Protein AF-A0A956VV60-F1 (afdb_monomer)

Mean predicted aligned error: 3.11 Å

pLDD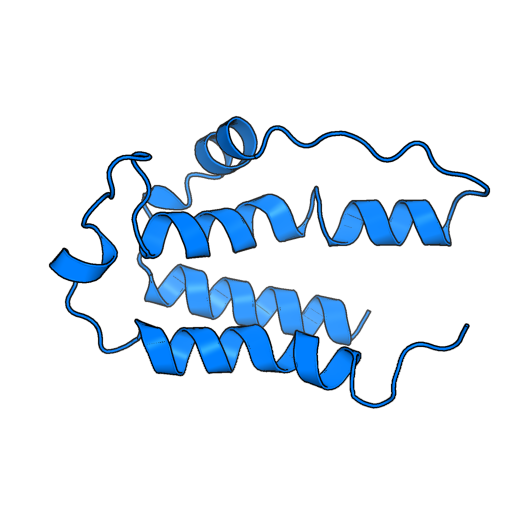T: mean 95.3, std 4.38, range [67.0, 98.56]

Solvent-accessible surface area (backbone atoms only — not comparable to full-atom values): 6312 Å² total; per-residue (Å²): 131,83,78,63,89,61,56,66,60,53,63,64,43,47,44,62,51,50,45,71,72,51,69,83,57,55,72,66,68,38,61,46,56,51,98,88,67,50,18,61,42,44,53,53,26,36,57,55,45,38,39,54,78,59,50,49,50,46,52,50,41,59,73,75,37,89,86,58,85,77,80,86,73,62,62,66,62,42,28,62,73,60,52,43,75,78,53,57,61,67,58,47,46,53,52,41,37,55,50,45,55,51,64,76,72,106

Sequence (106 aa):
MPLPAGTLELIAATPATLRALLGALPDEAIKQRDAGGWSVRDVVAHMLAVEEPAFRDRITLILEQPDPTIPVVDEDATLEASGYRMLPLSWLLDEFERRRAGDIAW

Structure (mmCIF, N/CA/C/O backbone):
data_AF-A0A956VV60-F1
#
_entry.id   AF-A0A956VV60-F1
#
loop_
_atom_site.group_PDB
_atom_site.id
_atom_site.type_symbol
_atom_site.label_atom_id
_atom_site.label_alt_id
_atom_site.label_comp_id
_atom_site.label_asym_id
_atom_site.label_entity_id
_atom_site.label_seq_id
_atom_site.pdbx_PDB_ins_code
_atom_site.Cartn_x
_atom_site.Cartn_y
_atom_site.Cartn_z
_atom_site.occupancy
_atom_site.B_iso_or_equiv
_atom_site.auth_seq_id
_atom_site.auth_comp_id
_atom_site.auth_asym_id
_atom_site.auth_atom_id
_atom_site.pdbx_PDB_model_num
ATOM 1 N N . MET A 1 1 ? -23.186 3.203 12.496 1.00 67.00 1 MET A N 1
ATOM 2 C CA . MET A 1 1 ? -23.604 2.624 11.202 1.00 67.00 1 MET A CA 1
ATOM 3 C C . MET A 1 1 ? -22.746 1.390 10.977 1.00 67.00 1 MET A C 1
ATOM 5 O O . MET A 1 1 ? -21.534 1.544 11.066 1.00 67.00 1 MET A O 1
ATOM 9 N N . PRO A 1 2 ? -23.317 0.187 10.809 1.00 79.81 2 PRO A N 1
ATOM 10 C CA . PRO A 1 2 ? -22.511 -0.996 10.517 1.00 79.81 2 PRO A CA 1
ATOM 11 C C . PRO A 1 2 ? -21.826 -0.840 9.153 1.00 79.81 2 PRO A C 1
ATOM 13 O O . PRO A 1 2 ? -22.374 -0.185 8.263 1.00 79.81 2 PRO A O 1
ATOM 16 N N . LEU A 1 3 ? -20.635 -1.424 9.001 1.00 81.88 3 LEU A N 1
ATOM 17 C CA . LEU A 1 3 ? -19.972 -1.505 7.699 1.00 81.88 3 LEU A CA 1
ATOM 18 C C . LEU A 1 3 ? -20.869 -2.287 6.722 1.00 81.88 3 LEU A C 1
ATOM 20 O O . LEU A 1 3 ? -21.520 -3.249 7.143 1.00 81.88 3 LEU A O 1
ATOM 24 N N . PRO A 1 4 ? -20.921 -1.909 5.432 1.00 92.56 4 PRO A N 1
ATOM 25 C CA . PRO A 1 4 ? -21.593 -2.715 4.422 1.00 92.56 4 PRO A CA 1
ATOM 26 C C . PRO A 1 4 ? -21.060 -4.155 4.421 1.00 92.56 4 PRO A C 1
ATOM 28 O O . PRO A 1 4 ? -19.856 -4.382 4.584 1.00 92.56 4 PRO A O 1
ATOM 31 N N . ALA A 1 5 ? -21.943 -5.133 4.215 1.00 91.19 5 ALA A N 1
ATOM 32 C CA . ALA A 1 5 ? -21.522 -6.513 3.980 1.00 91.19 5 ALA A CA 1
ATOM 33 C C . ALA A 1 5 ? -20.537 -6.566 2.797 1.00 91.19 5 ALA A C 1
ATOM 35 O O . ALA A 1 5 ? -20.754 -5.884 1.794 1.00 91.19 5 ALA A O 1
ATOM 36 N N . GLY A 1 6 ? -19.462 -7.349 2.912 1.00 92.25 6 GLY A N 1
ATOM 37 C CA . GLY A 1 6 ? -18.419 -7.418 1.882 1.00 92.25 6 GLY A CA 1
ATOM 38 C C . GLY A 1 6 ? -17.234 -6.464 2.086 1.00 92.25 6 GLY A C 1
ATOM 39 O O . GLY A 1 6 ? -16.324 -6.457 1.260 1.00 92.25 6 GLY A O 1
ATOM 40 N N . THR A 1 7 ? -17.231 -5.619 3.128 1.00 93.00 7 THR A N 1
ATOM 41 C CA . THR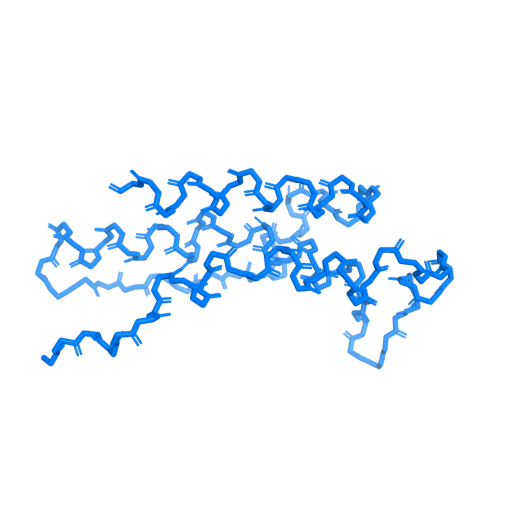 A 1 7 ? -16.172 -4.603 3.304 1.00 93.00 7 THR A CA 1
ATOM 42 C C . THR A 1 7 ? -14.796 -5.238 3.521 1.00 93.00 7 THR A C 1
ATOM 44 O O . THR A 1 7 ? -13.822 -4.813 2.901 1.00 93.00 7 THR A O 1
ATOM 47 N N . LEU A 1 8 ? -14.706 -6.271 4.365 1.00 93.19 8 LEU A N 1
ATOM 48 C CA . LEU A 1 8 ? -13.439 -6.964 4.624 1.00 93.19 8 LEU A CA 1
ATOM 49 C C . LEU A 1 8 ? -13.004 -7.797 3.419 1.00 93.19 8 LEU A C 1
ATOM 51 O O . LEU A 1 8 ? -11.825 -7.814 3.081 1.00 93.19 8 LEU A O 1
ATOM 55 N N . GLU A 1 9 ? -13.951 -8.425 2.726 1.00 95.44 9 GLU A N 1
ATOM 56 C CA . GLU A 1 9 ? -13.711 -9.191 1.505 1.00 95.44 9 GLU A CA 1
ATOM 57 C C . GLU A 1 9 ? -13.143 -8.306 0.391 1.00 95.44 9 GLU A C 1
ATOM 59 O O . GLU A 1 9 ? -12.222 -8.715 -0.317 1.00 95.44 9 GLU A O 1
ATOM 64 N N . LEU A 1 10 ? -13.642 -7.073 0.264 1.00 95.44 10 LEU A N 1
ATOM 65 C CA . LEU A 1 10 ? -13.117 -6.099 -0.688 1.00 95.44 10 LEU A CA 1
ATOM 66 C C . LEU A 1 10 ? -11.673 -5.709 -0.352 1.00 95.44 10 LEU A C 1
ATOM 68 O O . LEU A 1 10 ? -10.817 -5.719 -1.236 1.00 95.44 10 LEU A O 1
ATOM 72 N N . ILE A 1 11 ? -11.388 -5.409 0.919 1.00 95.12 11 ILE A N 1
ATOM 73 C CA . ILE A 1 11 ? -10.030 -5.063 1.363 1.00 95.12 11 ILE A CA 1
ATOM 74 C C . ILE A 1 11 ? -9.082 -6.253 1.130 1.00 95.12 11 ILE A C 1
ATOM 76 O O . ILE A 1 11 ? -7.999 -6.074 0.564 1.00 95.12 11 ILE A O 1
ATOM 80 N N . ALA A 1 12 ? -9.523 -7.472 1.455 1.00 96.25 12 ALA A N 1
ATOM 81 C CA . ALA A 1 12 ? -8.780 -8.713 1.246 1.00 96.25 12 ALA A CA 1
ATOM 82 C C . ALA A 1 12 ? -8.481 -9.007 -0.237 1.00 96.25 12 ALA A C 1
ATOM 84 O O . ALA A 1 12 ? -7.441 -9.582 -0.547 1.00 96.25 12 ALA A O 1
ATOM 85 N N . ALA A 1 13 ? -9.351 -8.597 -1.166 1.00 97.69 13 ALA A N 1
ATOM 86 C CA . ALA A 1 13 ? -9.171 -8.829 -2.601 1.00 97.69 13 ALA A CA 1
ATOM 87 C C . ALA A 1 13 ? -8.138 -7.897 -3.269 1.00 97.69 13 ALA A C 1
ATOM 89 O O . ALA A 1 13 ? -7.725 -8.151 -4.409 1.00 97.69 13 ALA A O 1
ATOM 90 N N . THR A 1 14 ? -7.707 -6.827 -2.591 1.00 96.94 14 THR A N 1
ATOM 91 C CA . THR A 1 14 ? -6.806 -5.807 -3.160 1.00 96.94 14 THR A CA 1
ATOM 92 C C . THR A 1 14 ? -5.496 -6.395 -3.708 1.00 96.94 14 THR A C 1
ATOM 94 O O . THR A 1 14 ? -5.184 -6.129 -4.872 1.00 96.94 14 THR A O 1
ATOM 97 N N . PRO A 1 15 ? -4.740 -7.236 -2.970 1.00 97.50 15 PRO A N 1
ATOM 98 C CA . PRO A 1 15 ? -3.460 -7.752 -3.457 1.00 97.50 15 PRO A CA 1
ATOM 99 C C . PRO A 1 15 ? -3.611 -8.640 -4.700 1.00 97.50 15 PRO A C 1
ATOM 101 O O . PRO A 1 15 ? -2.865 -8.493 -5.669 1.00 97.50 15 PRO A O 1
ATOM 104 N N . ALA A 1 16 ? -4.625 -9.513 -4.719 1.00 97.69 16 ALA A N 1
ATOM 105 C CA . ALA A 1 16 ? -4.913 -10.371 -5.868 1.00 97.69 16 ALA A CA 1
ATOM 106 C C . ALA A 1 16 ? -5.297 -9.550 -7.111 1.00 97.69 16 ALA A C 1
ATOM 108 O O 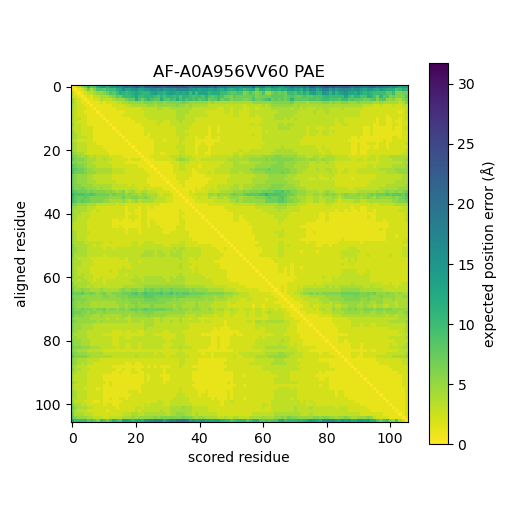. ALA A 1 16 ? -4.832 -9.838 -8.216 1.00 97.69 16 ALA A O 1
ATOM 109 N N . THR A 1 17 ? -6.087 -8.490 -6.921 1.00 98.38 17 THR A N 1
ATOM 110 C CA . THR A 1 17 ? -6.476 -7.562 -7.993 1.00 98.38 17 THR A CA 1
ATOM 111 C C . THR A 1 17 ? -5.260 -6.837 -8.571 1.00 98.38 17 THR A C 1
ATOM 113 O O . THR A 1 17 ? -5.085 -6.809 -9.789 1.00 98.38 17 THR A O 1
ATOM 116 N N . LEU A 1 18 ? -4.371 -6.311 -7.720 1.00 98.12 18 LEU A N 1
ATOM 117 C CA . LEU A 1 18 ? -3.136 -5.665 -8.172 1.00 98.12 18 LEU A CA 1
ATOM 118 C C . LEU A 1 18 ? -2.232 -6.640 -8.930 1.00 98.12 18 LEU A C 1
ATOM 120 O O . LEU A 1 18 ? -1.717 -6.298 -9.993 1.00 98.12 18 LEU A O 1
ATOM 124 N N . ARG A 1 19 ? -2.076 -7.876 -8.445 1.00 98.06 19 ARG A N 1
ATOM 125 C CA . ARG A 1 19 ? -1.271 -8.888 -9.140 1.00 98.06 19 ARG A CA 1
ATOM 126 C C . ARG A 1 19 ? -1.832 -9.222 -10.521 1.00 98.06 19 ARG A C 1
ATOM 128 O O . ARG A 1 19 ? -1.058 -9.322 -11.469 1.00 98.06 19 ARG A O 1
ATOM 135 N N . ALA A 1 20 ? -3.152 -9.349 -10.650 1.00 98.19 20 ALA A N 1
ATOM 136 C CA . ALA A 1 20 ? -3.798 -9.620 -11.933 1.00 98.19 20 ALA A CA 1
ATOM 137 C C . ALA A 1 20 ? -3.605 -8.478 -12.945 1.00 98.19 20 ALA A C 1
ATOM 139 O O . ALA A 1 20 ? -3.395 -8.737 -14.128 1.00 98.19 20 ALA A O 1
ATOM 140 N N . LEU A 1 21 ? -3.649 -7.224 -12.485 1.00 97.94 21 LEU A N 1
ATOM 141 C CA . LEU A 1 21 ? -3.484 -6.049 -13.344 1.00 97.94 21 LEU A CA 1
ATOM 142 C C . LEU A 1 21 ? -2.022 -5.784 -13.722 1.00 97.94 21 LEU A C 1
ATOM 144 O O . LEU A 1 21 ? -1.745 -5.360 -14.841 1.00 97.94 21 LEU A O 1
ATOM 148 N N . LEU A 1 22 ? -1.094 -5.995 -12.786 1.00 97.75 22 LEU A N 1
ATOM 149 C CA . LEU A 1 22 ? 0.272 -5.477 -12.894 1.00 97.75 22 LEU A CA 1
ATOM 150 C C . LEU A 1 22 ? 1.327 -6.562 -13.139 1.00 97.75 22 LEU A C 1
ATOM 152 O O . LEU A 1 22 ? 2.384 -6.268 -13.689 1.00 97.75 22 LEU A O 1
ATOM 156 N N . GLY A 1 23 ? 1.060 -7.813 -12.753 1.00 94.25 23 GLY A N 1
ATOM 157 C CA . GLY A 1 23 ? 2.070 -8.877 -12.703 1.00 94.25 23 GLY A CA 1
ATOM 158 C C . GLY A 1 23 ? 2.615 -9.333 -14.060 1.00 94.25 23 GLY A C 1
ATOM 159 O O . GLY A 1 23 ? 3.684 -9.933 -14.109 1.00 94.25 23 GLY A O 1
ATOM 160 N N . ALA A 1 24 ? 1.905 -9.047 -15.154 1.00 95.69 24 ALA A N 1
ATOM 161 C CA . ALA A 1 24 ? 2.320 -9.387 -16.518 1.00 95.69 24 ALA A CA 1
ATOM 162 C C . ALA A 1 24 ? 2.815 -8.175 -17.328 1.00 95.69 24 ALA A C 1
ATOM 164 O O . ALA A 1 24 ? 3.121 -8.312 -18.514 1.00 95.69 24 ALA A O 1
ATOM 165 N N . LEU A 1 25 ? 2.862 -6.983 -16.722 1.00 96.81 25 LEU A N 1
ATOM 166 C CA . LEU A 1 25 ? 3.332 -5.785 -17.408 1.00 96.81 25 LEU A CA 1
ATOM 167 C C . LEU A 1 25 ? 4.855 -5.832 -17.598 1.00 96.81 25 LEU A C 1
ATOM 169 O O . LEU A 1 25 ? 5.572 -6.317 -16.721 1.00 96.81 25 LEU A O 1
ATOM 173 N N . PRO A 1 26 ? 5.375 -5.311 -18.724 1.00 96.56 26 PRO A N 1
ATOM 174 C CA . PRO A 1 26 ? 6.810 -5.241 -18.940 1.00 96.56 26 PRO A CA 1
ATOM 175 C C . PRO A 1 26 ? 7.467 -4.267 -17.955 1.00 96.56 26 PRO A C 1
ATOM 177 O O . PRO A 1 26 ? 6.890 -3.239 -17.595 1.00 96.56 26 PRO A O 1
ATOM 180 N N . ASP A 1 27 ? 8.714 -4.563 -17.589 1.00 94.38 27 ASP A N 1
ATOM 181 C CA . ASP A 1 27 ? 9.502 -3.798 -16.616 1.00 94.38 27 ASP A CA 1
ATOM 182 C C . ASP A 1 27 ? 9.571 -2.293 -16.928 1.00 94.38 27 ASP A C 1
ATOM 184 O O . ASP A 1 27 ? 9.517 -1.462 -16.022 1.00 94.38 27 ASP A O 1
ATOM 188 N N . GLU A 1 28 ? 9.648 -1.930 -18.209 1.00 95.94 28 GLU A N 1
ATOM 189 C CA . GLU A 1 28 ? 9.666 -0.529 -18.644 1.00 95.94 28 GLU A CA 1
ATOM 190 C C . GLU A 1 28 ? 8.348 0.191 -18.338 1.00 95.94 28 GLU A 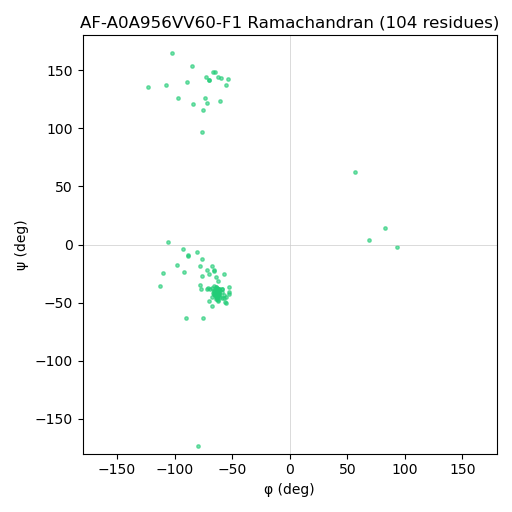C 1
ATOM 192 O O . GLU A 1 28 ? 8.358 1.322 -17.858 1.00 95.94 28 GLU A O 1
ATOM 197 N N . ALA A 1 29 ? 7.205 -0.477 -18.532 1.00 96.50 29 ALA A N 1
ATOM 198 C CA . ALA A 1 29 ? 5.896 0.120 -18.270 1.00 96.50 29 ALA A CA 1
ATOM 199 C C . ALA A 1 29 ? 5.680 0.372 -16.772 1.00 96.50 29 ALA A C 1
ATOM 201 O O . ALA A 1 29 ? 5.118 1.395 -16.392 1.00 96.50 29 ALA A O 1
ATOM 202 N N . ILE A 1 30 ? 6.160 -0.530 -15.909 1.00 96.88 30 ILE A N 1
ATOM 203 C CA . ILE A 1 30 ? 5.991 -0.375 -14.458 1.00 96.88 30 ILE A CA 1
ATOM 204 C C . ILE A 1 30 ? 6.962 0.638 -13.837 1.00 96.88 30 ILE A C 1
ATOM 206 O O . ILE A 1 30 ? 6.715 1.094 -12.721 1.00 96.88 30 ILE A O 1
ATOM 210 N N . LYS A 1 31 ? 8.056 0.976 -14.536 1.00 96.19 31 LYS A N 1
ATOM 211 C CA . LYS A 1 31 ? 9.077 1.951 -14.109 1.00 96.19 31 LYS A CA 1
ATOM 212 C C . LYS A 1 31 ? 8.885 3.334 -14.725 1.00 96.19 31 LYS A C 1
ATOM 214 O O . LYS A 1 31 ? 9.451 4.297 -14.208 1.00 96.19 31 LYS A O 1
ATOM 219 N N . GLN A 1 32 ? 8.113 3.447 -15.805 1.00 97.06 32 GLN A N 1
ATOM 220 C CA . GLN A 1 32 ? 7.823 4.726 -16.438 1.00 97.06 32 GLN A CA 1
ATOM 221 C C . GLN A 1 32 ? 7.113 5.655 -15.448 1.00 97.06 32 GLN A C 1
ATOM 223 O O . GLN A 1 32 ? 6.067 5.311 -14.901 1.00 97.06 32 GLN A O 1
ATOM 228 N N . ARG A 1 33 ? 7.701 6.834 -15.224 1.00 95.94 33 ARG A N 1
ATOM 229 C CA . ARG A 1 33 ? 7.137 7.876 -14.364 1.00 95.94 33 ARG A CA 1
ATOM 230 C C . ARG A 1 33 ? 6.236 8.806 -15.164 1.00 95.94 33 ARG A C 1
ATOM 232 O O . ARG A 1 33 ? 6.555 9.153 -16.303 1.00 95.94 33 ARG A O 1
ATOM 239 N N . ASP A 1 34 ? 5.125 9.196 -14.559 1.00 94.75 34 ASP A N 1
ATOM 240 C CA . ASP A 1 34 ? 4.221 10.207 -15.091 1.00 94.75 34 ASP A CA 1
ATOM 241 C C . ASP A 1 34 ? 4.737 11.638 -14.829 1.00 94.75 34 ASP A C 1
ATOM 243 O O . ASP A 1 34 ? 5.852 11.847 -14.343 1.00 94.75 34 ASP A O 1
ATOM 247 N N . ALA A 1 35 ? 3.924 12.649 -15.151 1.00 95.00 35 ALA A N 1
ATOM 248 C CA . ALA A 1 35 ? 4.266 14.053 -14.909 1.00 95.00 35 ALA A CA 1
ATOM 249 C C . ALA A 1 35 ? 4.369 14.411 -13.412 1.00 95.00 35 ALA A C 1
ATOM 251 O O . ALA A 1 35 ? 5.027 15.392 -13.070 1.00 95.00 35 ALA A O 1
ATOM 252 N N . GLY A 1 36 ? 3.740 13.624 -12.534 1.00 92.06 36 GLY A N 1
ATOM 253 C CA . GLY A 1 36 ? 3.878 13.728 -11.083 1.00 92.06 36 GLY A CA 1
ATOM 254 C C . GLY A 1 36 ? 5.145 13.056 -10.552 1.00 92.06 36 GLY A C 1
ATOM 255 O O . GLY A 1 36 ? 5.456 13.185 -9.373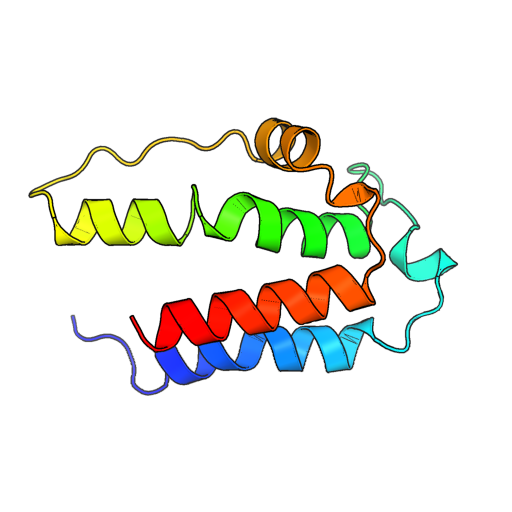 1.00 92.06 36 GLY A O 1
ATOM 256 N N . GLY A 1 37 ? 5.898 12.359 -11.407 1.00 92.62 37 GLY A N 1
ATOM 257 C CA . GLY A 1 37 ? 7.118 11.660 -11.031 1.00 92.62 37 GLY A CA 1
ATOM 258 C C . GLY A 1 37 ? 6.871 10.279 -10.431 1.00 92.62 37 GLY A C 1
ATOM 259 O O . GLY A 1 37 ? 7.807 9.708 -9.875 1.00 92.62 37 GLY A O 1
ATOM 260 N N . TRP A 1 38 ? 5.666 9.723 -10.553 1.00 96.38 38 TRP A N 1
ATOM 261 C CA . TRP A 1 38 ? 5.309 8.421 -9.998 1.00 96.38 38 TRP A CA 1
ATOM 262 C C . TRP A 1 38 ? 5.178 7.370 -11.093 1.00 96.38 38 TRP A C 1
ATOM 264 O O . TRP A 1 38 ? 4.616 7.616 -12.157 1.00 96.38 38 TRP A O 1
ATOM 274 N N . SER A 1 39 ? 5.712 6.181 -10.831 1.00 97.19 39 SER A N 1
ATOM 275 C CA . SER A 1 39 ? 5.496 4.992 -11.655 1.00 97.19 39 SER A CA 1
ATOM 276 C C . SER A 1 39 ? 4.487 4.047 -11.007 1.00 97.19 39 SER A C 1
ATOM 278 O O . SER A 1 39 ? 4.224 4.123 -9.807 1.00 97.19 39 SER A O 1
ATOM 280 N N . VAL A 1 40 ? 3.967 3.091 -11.779 1.00 97.38 40 VAL A N 1
ATOM 281 C CA . VAL A 1 40 ? 3.106 2.012 -11.257 1.00 97.38 40 VAL A CA 1
ATOM 282 C C . VAL A 1 40 ? 3.775 1.286 -10.087 1.00 97.38 40 VAL A C 1
ATOM 284 O O . VAL A 1 40 ? 3.131 1.000 -9.079 1.00 97.38 40 VAL A O 1
ATOM 287 N N . ARG A 1 41 ? 5.084 1.022 -10.185 1.00 97.94 41 ARG A N 1
ATOM 288 C CA . ARG A 1 41 ? 5.842 0.410 -9.092 1.00 97.94 41 ARG A CA 1
ATOM 289 C C . ARG A 1 41 ? 5.924 1.321 -7.868 1.00 97.94 41 ARG A C 1
ATOM 291 O O . ARG A 1 41 ? 5.810 0.816 -6.756 1.00 97.94 41 ARG A O 1
ATOM 298 N N . ASP A 1 42 ? 6.105 2.630 -8.059 1.00 97.88 42 ASP A N 1
ATOM 299 C CA . ASP A 1 42 ? 6.128 3.585 -6.942 1.00 97.88 42 ASP A CA 1
ATOM 300 C C . ASP A 1 42 ? 4.787 3.590 -6.196 1.00 97.88 42 ASP A C 1
ATOM 302 O O . ASP A 1 42 ? 4.784 3.622 -4.970 1.00 97.88 42 ASP A O 1
ATOM 306 N N . VAL A 1 43 ? 3.658 3.472 -6.905 1.00 97.44 43 VAL A N 1
ATOM 307 C CA . VAL A 1 43 ? 2.324 3.393 -6.283 1.00 97.44 43 VAL A CA 1
ATOM 308 C C . VAL A 1 43 ? 2.188 2.150 -5.401 1.00 97.44 43 VAL A C 1
ATOM 310 O O . VAL A 1 43 ? 1.778 2.264 -4.250 1.00 97.44 43 VAL A O 1
ATOM 313 N N . VAL A 1 44 ? 2.583 0.966 -5.885 1.00 98.19 44 VAL A N 1
ATOM 314 C CA . VAL A 1 44 ? 2.538 -0.262 -5.063 1.00 98.19 44 VAL A CA 1
ATOM 315 C C . VAL A 1 44 ? 3.510 -0.171 -3.881 1.00 98.19 44 VAL A C 1
ATOM 317 O O . VAL A 1 44 ? 3.175 -0.574 -2.768 1.00 98.19 44 VAL A O 1
ATOM 320 N N . ALA A 1 45 ? 4.696 0.405 -4.094 1.00 98.38 45 ALA A N 1
ATOM 321 C CA . ALA A 1 45 ? 5.664 0.649 -3.028 1.00 98.38 45 ALA A CA 1
ATOM 322 C C . ALA A 1 45 ? 5.104 1.588 -1.949 1.00 98.38 45 ALA A C 1
ATOM 324 O O . ALA A 1 45 ? 5.279 1.323 -0.763 1.00 98.38 45 ALA A O 1
ATOM 325 N N . HIS A 1 46 ? 4.398 2.648 -2.345 1.00 98.06 46 HIS A N 1
ATOM 326 C CA . HIS A 1 46 ? 3.723 3.563 -1.430 1.00 98.06 46 HIS A CA 1
ATOM 327 C C . HIS A 1 46 ? 2.641 2.870 -0.614 1.00 98.06 46 HIS A C 1
ATOM 329 O O . HIS A 1 46 ? 2.654 3.007 0.605 1.00 98.06 46 HIS A O 1
ATOM 335 N N . MET A 1 47 ? 1.763 2.089 -1.257 1.00 97.69 47 MET A N 1
ATOM 336 C CA . MET A 1 47 ? 0.717 1.337 -0.553 1.00 97.69 47 MET A CA 1
ATOM 337 C C . MET A 1 47 ? 1.314 0.487 0.570 1.00 97.69 47 MET A C 1
ATOM 339 O O . MET A 1 47 ? 0.804 0.481 1.685 1.00 97.69 47 MET A O 1
ATOM 343 N N . LEU A 1 48 ? 2.445 -0.169 0.301 1.00 98.00 48 LEU A N 1
ATOM 344 C CA . LEU A 1 48 ? 3.147 -0.950 1.309 1.00 98.00 48 LEU A CA 1
ATOM 345 C C . LEU A 1 48 ? 3.843 -0.085 2.376 1.00 98.00 48 LEU A C 1
ATOM 347 O O . LEU A 1 48 ? 3.868 -0.459 3.550 1.00 98.00 48 LEU A O 1
ATOM 351 N N . ALA A 1 49 ? 4.426 1.051 1.984 1.00 98.12 49 ALA A N 1
ATOM 352 C CA . ALA A 1 49 ? 5.132 1.961 2.886 1.00 98.12 49 ALA A CA 1
ATOM 353 C C . ALA A 1 49 ? 4.196 2.577 3.935 1.00 98.12 49 ALA A C 1
ATOM 355 O O . ALA A 1 49 ? 4.594 2.744 5.086 1.00 98.12 49 ALA A O 1
ATOM 356 N N . VAL A 1 50 ? 2.953 2.875 3.552 1.00 96.94 50 VAL A N 1
ATOM 357 C CA . VAL A 1 50 ? 1.965 3.505 4.439 1.00 96.94 50 VAL A CA 1
ATOM 358 C C . VAL A 1 50 ? 1.068 2.504 5.177 1.00 96.94 50 VAL A C 1
ATOM 360 O O . VAL A 1 50 ? 0.284 2.917 6.031 1.00 96.94 50 VAL A O 1
ATOM 363 N N . GLU A 1 51 ? 1.204 1.201 4.910 1.00 95.69 51 GLU A N 1
ATOM 364 C CA . GLU A 1 51 ? 0.378 0.151 5.527 1.00 95.69 51 GLU A CA 1
ATOM 365 C C . GLU A 1 51 ? 0.434 0.200 7.064 1.00 95.69 51 GLU A C 1
ATOM 367 O O . GLU A 1 51 ? -0.596 0.176 7.730 1.00 95.69 51 GLU A O 1
ATOM 372 N N . GLU A 1 52 ? 1.624 0.347 7.651 1.00 94.69 52 GLU A N 1
ATOM 373 C CA . GLU A 1 52 ? 1.742 0.476 9.110 1.00 94.69 52 GLU A CA 1
ATOM 374 C C . GLU A 1 52 ? 1.320 1.878 9.601 1.00 94.69 52 GLU A C 1
ATOM 376 O O . GLU A 1 52 ? 0.297 1.979 10.282 1.00 94.69 52 GLU A O 1
ATOM 381 N N . PRO A 1 53 ? 2.006 2.980 9.216 1.00 95.50 53 PRO A N 1
ATOM 382 C CA . PRO A 1 53 ? 1.795 4.282 9.857 1.00 95.50 53 PRO A CA 1
ATOM 383 C C . PRO A 1 53 ? 0.459 4.952 9.510 1.00 95.50 53 PRO A C 1
ATOM 385 O O . PRO A 1 53 ? 0.005 5.842 10.231 1.00 95.50 53 PRO A O 1
ATOM 388 N N . ALA A 1 54 ? -0.165 4.587 8.386 1.00 95.25 54 ALA A N 1
ATOM 389 C CA . ALA A 1 54 ? -1.387 5.231 7.913 1.00 95.25 54 ALA A CA 1
ATOM 390 C C . ALA A 1 54 ? -2.605 4.309 7.951 1.00 95.25 54 ALA A C 1
ATOM 392 O O . ALA A 1 54 ? -3.703 4.800 8.205 1.00 95.25 54 ALA A O 1
ATOM 393 N N . PHE A 1 55 ? -2.454 3.012 7.683 1.00 94.06 55 PHE A N 1
ATOM 394 C CA . PHE A 1 55 ? -3.590 2.093 7.708 1.00 94.06 55 PHE A CA 1
ATOM 395 C C . PHE A 1 55 ? -3.770 1.480 9.101 1.00 94.06 55 PHE A C 1
ATOM 397 O O . PHE A 1 55 ? -4.768 1.769 9.764 1.00 94.06 55 PHE A O 1
ATOM 404 N N . ARG A 1 56 ? -2.795 0.705 9.589 1.00 95.00 56 ARG A N 1
ATOM 405 C CA . ARG A 1 56 ? -2.906 -0.008 10.872 1.00 95.00 56 ARG A CA 1
ATOM 406 C C . ARG A 1 56 ? -2.926 0.932 12.071 1.00 95.00 56 ARG A C 1
ATOM 408 O O . ARG A 1 56 ? -3.877 0.889 12.849 1.00 95.00 56 ARG A O 1
ATOM 415 N N . ASP A 1 57 ? -1.943 1.823 12.189 1.00 95.62 57 ASP A N 1
ATOM 416 C CA . ASP A 1 57 ? -1.811 2.704 13.357 1.00 95.62 57 ASP A CA 1
ATOM 417 C C . ASP A 1 57 ? -3.047 3.582 13.557 1.00 95.62 57 ASP A C 1
ATOM 419 O O . ASP A 1 57 ? -3.512 3.775 14.679 1.00 95.62 57 ASP A O 1
ATOM 423 N N . ARG A 1 58 ? -3.648 4.070 12.466 1.00 96.31 58 ARG A N 1
ATOM 424 C CA . ARG A 1 58 ? -4.875 4.871 12.548 1.00 96.31 58 ARG A CA 1
ATOM 425 C C . ARG A 1 58 ? -6.064 4.057 13.042 1.00 96.31 58 ARG A C 1
ATOM 427 O O . ARG A 1 58 ? -6.826 4.564 13.861 1.00 96.31 58 ARG A O 1
ATOM 434 N N . ILE A 1 59 ? -6.231 2.818 12.572 1.00 94.50 59 ILE A N 1
ATOM 435 C CA . ILE A 1 59 ? -7.306 1.941 13.055 1.00 94.50 59 ILE A CA 1
ATOM 436 C C . ILE A 1 59 ? -7.097 1.643 14.542 1.00 94.50 59 ILE A C 1
ATOM 438 O O . ILE A 1 59 ? -8.038 1.783 15.320 1.00 94.50 59 ILE A O 1
ATOM 442 N N . THR A 1 60 ? -5.870 1.323 14.953 1.00 95.25 60 THR A N 1
ATOM 443 C CA . THR A 1 60 ? -5.515 1.108 16.361 1.00 95.25 60 THR A CA 1
ATOM 444 C C . THR A 1 60 ? -5.862 2.324 17.220 1.00 95.25 60 THR A C 1
ATOM 446 O O . THR A 1 60 ? -6.581 2.185 18.205 1.00 95.25 60 THR A O 1
ATOM 449 N N . LEU A 1 61 ? -5.463 3.535 16.811 1.00 97.00 61 LEU A N 1
ATOM 450 C CA . LEU A 1 61 ? -5.801 4.773 17.526 1.00 97.00 61 LEU A CA 1
ATOM 451 C C . LEU A 1 61 ? -7.317 4.963 17.685 1.00 97.00 61 LEU A C 1
ATOM 453 O O . LEU A 1 61 ? -7.775 5.331 18.764 1.00 97.00 61 LEU A O 1
ATOM 457 N N . ILE A 1 62 ? -8.093 4.697 16.629 1.00 95.38 62 ILE A N 1
ATOM 458 C CA . ILE A 1 62 ? -9.563 4.793 16.642 1.00 95.38 62 ILE A CA 1
ATOM 459 C C . ILE A 1 62 ? -10.196 3.784 17.600 1.00 95.38 62 ILE A C 1
ATOM 461 O O . ILE A 1 62 ? -11.203 4.098 18.233 1.00 95.38 62 ILE A O 1
ATOM 465 N N . LEU A 1 63 ? -9.632 2.583 17.706 1.00 94.94 63 LEU A N 1
ATOM 466 C CA . LEU A 1 63 ? -10.152 1.544 18.592 1.00 94.94 63 LEU A CA 1
ATOM 467 C C . LEU A 1 63 ? -9.768 1.773 20.058 1.00 94.94 63 LEU A C 1
ATOM 469 O O . LEU A 1 63 ? -10.553 1.456 20.950 1.00 94.94 63 LEU A O 1
ATOM 473 N N . GLU A 1 64 ? -8.575 2.306 20.313 1.00 97.00 64 GLU A N 1
ATOM 474 C CA . GLU A 1 64 ? -8.012 2.406 21.662 1.00 97.00 64 GLU A CA 1
ATOM 475 C C . GLU A 1 64 ? -8.324 3.727 22.371 1.00 97.00 64 GLU A C 1
ATOM 477 O O . GLU A 1 64 ? -8.301 3.775 23.604 1.00 97.00 64 GLU A O 1
ATOM 482 N N . GLN A 1 65 ? -8.609 4.803 21.631 1.00 96.75 65 GLN A N 1
ATOM 483 C CA . GLN A 1 65 ? -8.760 6.140 22.205 1.00 96.75 65 GLN A CA 1
ATOM 484 C C . GLN A 1 65 ? -10.129 6.753 21.890 1.00 96.75 65 GLN A C 1
ATOM 486 O O . GLN A 1 65 ? -10.581 6.721 20.745 1.00 96.75 65 GLN A O 1
ATOM 491 N N . PRO A 1 66 ? -10.796 7.375 22.878 1.00 94.88 66 PRO A N 1
ATOM 492 C CA . PRO A 1 66 ? -11.948 8.217 22.599 1.00 94.88 66 PRO A CA 1
ATOM 493 C C . PRO A 1 66 ? -11.482 9.520 21.930 1.00 94.88 66 PRO A C 1
ATOM 495 O O . PRO A 1 66 ? -10.703 10.263 22.519 1.00 94.88 66 PRO A O 1
ATOM 498 N N . ASP A 1 67 ? -11.991 9.795 20.725 1.00 94.44 67 ASP A N 1
ATOM 499 C CA . ASP A 1 67 ? -11.695 11.000 19.923 1.00 94.44 67 ASP A CA 1
ATOM 500 C C . ASP A 1 67 ? -10.189 11.207 19.624 1.00 94.44 67 ASP A C 1
ATOM 502 O O . ASP A 1 67 ? -9.579 12.183 20.070 1.00 94.44 67 ASP A O 1
ATOM 506 N N . PRO A 1 68 ? -9.540 10.273 18.897 1.00 96.50 68 PRO A N 1
ATOM 507 C CA . PRO A 1 68 ? -8.107 10.352 18.642 1.00 96.50 68 PRO A CA 1
ATOM 508 C C . PRO A 1 68 ? -7.757 11.493 17.685 1.00 96.50 68 PRO A C 1
ATOM 510 O O . PRO A 1 68 ? -8.385 11.693 16.643 1.00 96.50 68 PRO A O 1
ATOM 513 N N . THR A 1 69 ? -6.640 12.163 17.964 1.00 96.06 69 THR A N 1
ATOM 514 C CA . THR A 1 69 ? -5.971 12.974 16.943 1.00 96.06 69 THR A CA 1
ATOM 515 C C . THR A 1 69 ? -5.239 12.048 15.976 1.00 96.06 69 THR A C 1
ATOM 517 O O . THR A 1 69 ? -4.293 11.361 16.357 1.00 96.06 69 THR A O 1
ATOM 520 N N . ILE A 1 70 ? -5.668 12.040 14.715 1.00 95.50 70 ILE A N 1
ATOM 521 C CA . ILE A 1 70 ? -5.062 11.215 13.670 1.00 95.50 70 ILE A CA 1
ATOM 522 C C . ILE A 1 70 ? -3.841 11.933 13.075 1.00 95.50 70 ILE A C 1
ATOM 524 O O . ILE A 1 70 ? -3.993 13.034 12.538 1.00 95.50 70 ILE A O 1
ATOM 528 N N . PRO A 1 71 ? -2.634 11.338 13.130 1.00 91.25 71 PRO A N 1
ATOM 529 C CA . PRO A 1 71 ? -1.439 11.976 12.603 1.00 91.25 71 PRO A CA 1
ATOM 530 C C . PRO A 1 71 ? -1.456 12.051 11.070 1.00 91.25 71 PRO A C 1
ATOM 532 O O . PRO A 1 71 ? -1.861 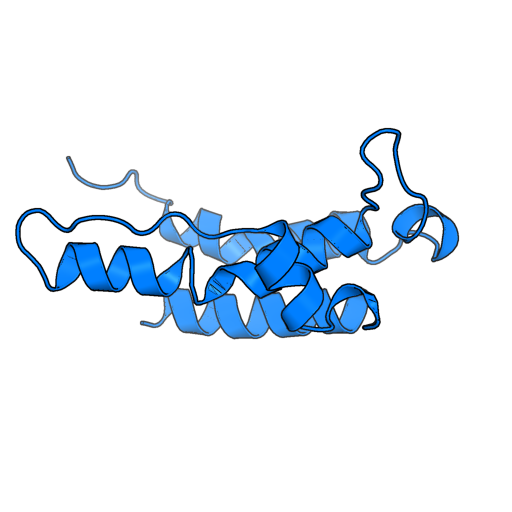11.118 10.358 1.00 91.25 71 PRO A O 1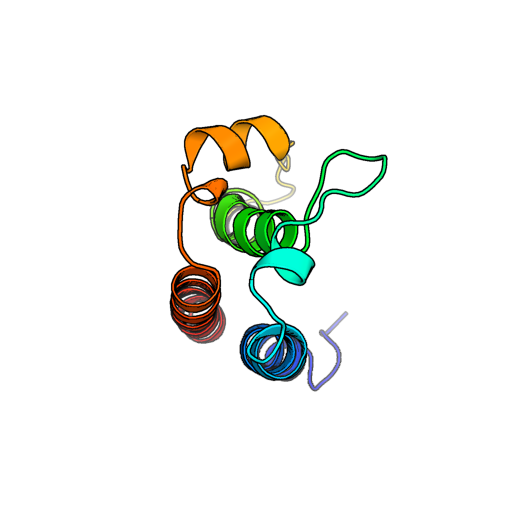
ATOM 535 N N . VAL A 1 72 ? -0.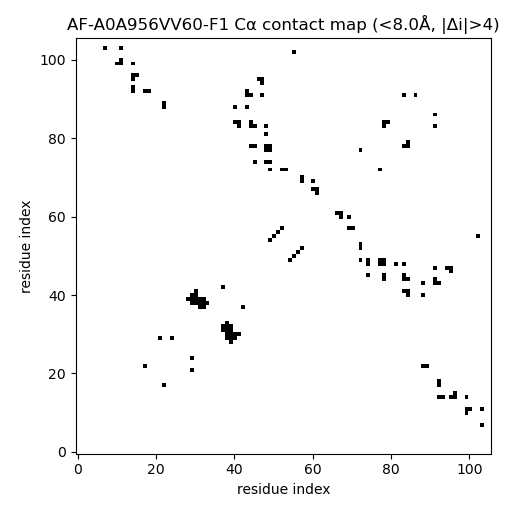963 13.181 10.562 1.00 94.56 72 VAL A N 1
ATOM 536 C CA . VAL A 1 72 ? -0.626 13.346 9.147 1.00 94.56 72 VAL A CA 1
ATOM 537 C C . VAL A 1 72 ? 0.652 12.559 8.883 1.00 94.56 72 VAL A C 1
ATOM 539 O O . VAL A 1 72 ? 1.651 12.744 9.574 1.00 94.56 72 VAL A O 1
ATOM 542 N N . VAL A 1 73 ? 0.603 11.675 7.892 1.00 95.00 73 VAL A N 1
ATOM 543 C CA . VAL A 1 73 ? 1.764 10.915 7.431 1.00 95.00 73 VAL A CA 1
ATOM 544 C C . VAL A 1 73 ? 2.328 11.652 6.227 1.00 95.00 73 VAL A C 1
ATOM 546 O O . VAL A 1 73 ? 1.588 11.949 5.293 1.00 95.00 73 VAL A O 1
ATOM 549 N N . ASP A 1 74 ? 3.620 11.969 6.259 1.00 96.00 74 ASP A N 1
ATOM 550 C CA . ASP A 1 74 ? 4.340 12.425 5.071 1.00 96.00 74 ASP A CA 1
ATOM 551 C C . ASP A 1 74 ? 4.613 11.199 4.195 1.00 96.00 74 ASP A C 1
ATOM 553 O O . ASP A 1 74 ? 5.510 10.396 4.464 1.00 96.00 74 ASP A O 1
ATOM 557 N N . GLU A 1 75 ? 3.749 10.999 3.208 1.00 92.94 75 GLU A N 1
ATOM 558 C CA . GLU A 1 75 ? 3.724 9.810 2.360 1.00 92.94 75 GLU A CA 1
ATOM 559 C C . GLU A 1 75 ? 4.984 9.687 1.496 1.00 92.94 75 GLU A C 1
ATOM 561 O O . GLU A 1 75 ? 5.490 8.577 1.306 1.00 92.94 75 GLU A O 1
ATOM 566 N N . ASP A 1 76 ? 5.526 10.816 1.034 1.00 93.44 76 ASP A N 1
ATOM 567 C CA . ASP A 1 76 ? 6.752 10.860 0.243 1.00 93.44 76 ASP A CA 1
ATOM 568 C C . ASP A 1 76 ? 7.964 10.517 1.108 1.00 93.44 76 ASP A C 1
ATOM 570 O O . ASP A 1 76 ? 8.747 9.634 0.748 1.00 93.44 76 ASP A O 1
ATOM 574 N N . ALA A 1 77 ? 8.096 11.146 2.280 1.00 95.81 77 ALA A N 1
ATOM 575 C CA . ALA A 1 77 ? 9.184 10.844 3.205 1.00 95.81 77 ALA A CA 1
ATOM 576 C C . ALA A 1 77 ? 9.115 9.395 3.715 1.00 95.81 77 ALA A C 1
ATOM 578 O O . ALA A 1 77 ? 10.147 8.732 3.838 1.00 95.81 77 ALA A O 1
ATOM 579 N N . THR A 1 78 ? 7.906 8.880 3.960 1.00 96.81 78 THR A N 1
ATOM 580 C CA . THR A 1 78 ? 7.677 7.487 4.378 1.00 96.81 78 THR A CA 1
ATOM 581 C C . THR A 1 78 ? 8.099 6.513 3.282 1.00 96.81 78 THR A C 1
ATOM 583 O O . THR A 1 78 ? 8.810 5.541 3.551 1.00 96.81 78 THR A O 1
ATOM 586 N N . LEU A 1 79 ? 7.719 6.784 2.029 1.00 96.75 79 LEU A N 1
ATOM 587 C CA . LEU A 1 79 ? 8.135 5.964 0.899 1.00 96.75 79 LEU A CA 1
ATOM 588 C C . LEU A 1 79 ? 9.656 6.006 0.701 1.00 96.75 79 LEU A C 1
ATOM 590 O O . LEU A 1 79 ? 10.262 4.945 0.539 1.00 96.75 79 LEU A O 1
ATOM 594 N N . GLU A 1 80 ? 10.295 7.175 0.759 1.00 95.50 80 GLU A N 1
ATOM 595 C CA . GLU A 1 80 ? 11.756 7.259 0.622 1.00 95.50 80 GLU A CA 1
ATOM 596 C C . GLU A 1 80 ? 12.485 6.509 1.744 1.00 95.50 80 GLU A C 1
ATOM 598 O O . GLU A 1 80 ? 13.401 5.729 1.474 1.00 95.50 80 GLU A O 1
ATOM 603 N N . ALA A 1 81 ? 12.044 6.668 2.995 1.00 97.25 81 ALA A N 1
ATOM 604 C CA . ALA A 1 81 ? 12.639 5.986 4.143 1.00 97.25 81 ALA A CA 1
ATOM 605 C C . ALA A 1 81 ? 12.482 4.455 4.085 1.00 97.25 81 ALA A C 1
ATOM 607 O O . ALA A 1 81 ? 13.323 3.731 4.620 1.00 97.25 81 ALA A O 1
ATOM 608 N N . SER A 1 82 ? 11.435 3.948 3.423 1.00 97.44 82 SER A N 1
ATOM 609 C CA . SER A 1 82 ? 11.175 2.506 3.299 1.00 97.44 82 SER A CA 1
ATOM 610 C C . SER A 1 82 ? 12.166 1.764 2.390 1.00 97.44 82 SER A C 1
ATOM 612 O O . SER A 1 82 ? 12.333 0.551 2.513 1.00 97.44 82 SER A O 1
ATOM 614 N N . GLY A 1 83 ? 12.788 2.461 1.429 1.00 97.06 83 GLY A N 1
ATOM 615 C CA . GLY A 1 83 ? 13.607 1.848 0.376 1.00 97.06 83 GLY A CA 1
ATOM 616 C C . GLY A 1 83 ? 12.825 1.022 -0.660 1.00 97.06 83 GLY A C 1
ATOM 617 O O . GLY A 1 83 ? 13.427 0.439 -1.566 1.00 97.06 83 GLY A O 1
ATOM 618 N N . TYR A 1 84 ? 11.489 0.979 -0.589 1.00 97.94 84 TYR A N 1
ATOM 619 C CA . TYR A 1 84 ? 10.658 0.093 -1.415 1.00 97.94 84 TYR A CA 1
ATOM 620 C C . TYR A 1 84 ? 10.686 0.406 -2.911 1.00 97.94 84 TYR A C 1
ATOM 622 O O . TYR A 1 84 ? 10.508 -0.502 -3.723 1.00 97.94 84 TYR A O 1
ATOM 630 N N . ARG A 1 85 ? 11.023 1.640 -3.308 1.00 94.81 85 ARG A N 1
ATOM 631 C CA . ARG A 1 85 ? 11.218 1.997 -4.726 1.00 94.81 85 ARG A CA 1
ATOM 632 C C . ARG A 1 85 ? 12.282 1.145 -5.425 1.00 94.81 85 ARG A C 1
ATOM 634 O O . ARG A 1 85 ? 12.248 0.999 -6.647 1.00 94.81 85 ARG A O 1
ATOM 641 N N . MET A 1 86 ? 13.239 0.604 -4.671 1.00 94.69 86 MET A N 1
ATOM 642 C CA . MET A 1 86 ? 14.339 -0.203 -5.205 1.00 94.69 86 MET A CA 1
ATOM 643 C C . MET A 1 86 ? 14.007 -1.690 -5.314 1.00 94.69 86 MET A C 1
ATOM 645 O O . MET A 1 86 ? 14.757 -2.431 -5.947 1.00 94.69 86 MET A O 1
ATOM 649 N N . LEU A 1 87 ? 12.881 -2.128 -4.751 1.00 97.69 87 LEU A N 1
ATOM 650 C CA . LEU A 1 87 ? 12.505 -3.534 -4.743 1.00 97.69 87 LEU A CA 1
ATOM 651 C C . LEU A 1 87 ? 11.772 -3.935 -6.038 1.00 97.69 87 LEU A C 1
ATOM 653 O O . LEU A 1 87 ? 11.174 -3.090 -6.717 1.00 97.69 87 LEU A O 1
ATOM 657 N N . PRO A 1 88 ? 11.830 -5.221 -6.428 1.00 97.12 88 PRO A N 1
ATOM 658 C CA . PRO A 1 88 ? 11.047 -5.737 -7.548 1.00 97.12 88 PRO A CA 1
ATOM 659 C C . PRO A 1 88 ? 9.540 -5.620 -7.286 1.00 97.12 88 PRO A C 1
ATOM 661 O O . PRO A 1 88 ? 9.088 -5.851 -6.167 1.00 97.12 88 PRO A O 1
ATOM 664 N N . LEU A 1 89 ? 8.744 -5.337 -8.325 1.00 98.00 89 LEU A N 1
ATOM 665 C CA . LEU A 1 89 ? 7.283 -5.247 -8.195 1.00 98.00 89 LEU A CA 1
ATOM 666 C C . LEU A 1 89 ? 6.660 -6.547 -7.669 1.00 98.00 89 LEU A C 1
ATOM 668 O O . LEU A 1 89 ? 5.757 -6.492 -6.843 1.00 98.00 89 LEU A O 1
ATOM 672 N N . SER A 1 90 ? 7.162 -7.707 -8.100 1.00 97.44 90 SER A N 1
ATOM 673 C CA . SER A 1 90 ? 6.712 -9.006 -7.587 1.00 97.44 90 SER A CA 1
ATOM 674 C C . SER A 1 90 ? 6.875 -9.108 -6.072 1.00 97.44 90 SER A C 1
ATOM 676 O O . SER A 1 90 ? 5.928 -9.462 -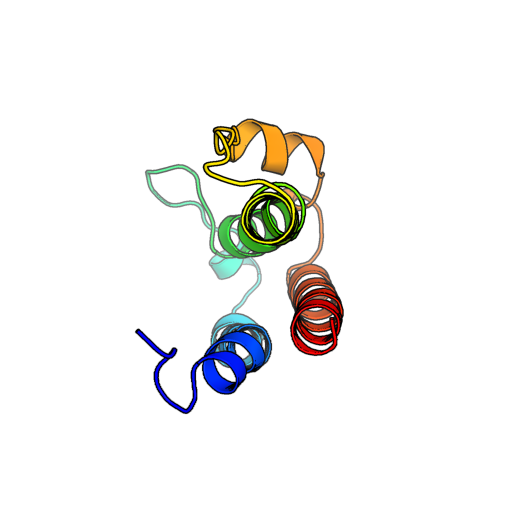5.382 1.00 97.44 90 SER A O 1
ATOM 678 N N . TRP A 1 91 ? 8.035 -8.701 -5.551 1.00 98.19 91 TRP A N 1
ATOM 679 C CA . TRP A 1 91 ? 8.295 -8.693 -4.115 1.00 98.19 91 TRP A CA 1
ATOM 680 C C . TRP A 1 91 ? 7.332 -7.762 -3.371 1.00 98.19 91 TRP A C 1
ATOM 682 O O . TRP A 1 91 ? 6.796 -8.139 -2.335 1.00 98.19 91 TRP A O 1
ATOM 692 N N . LEU A 1 92 ? 7.074 -6.564 -3.912 1.00 98.56 92 LEU A N 1
ATOM 693 C CA . LEU A 1 92 ? 6.142 -5.608 -3.304 1.00 98.56 92 LEU A CA 1
ATOM 694 C C . LEU A 1 92 ? 4.715 -6.169 -3.237 1.00 98.56 92 LEU A C 1
ATOM 696 O O . LEU A 1 92 ? 4.044 -6.009 -2.222 1.00 98.56 92 LEU A O 1
ATOM 700 N N . LEU A 1 93 ? 4.263 -6.844 -4.299 1.00 98.31 93 LEU A N 1
ATOM 701 C CA . LEU A 1 93 ? 2.945 -7.482 -4.350 1.00 98.31 93 LEU A CA 1
ATOM 702 C C . LEU A 1 93 ? 2.835 -8.645 -3.355 1.00 98.31 93 LEU A C 1
ATOM 704 O O . LEU A 1 93 ? 1.821 -8.757 -2.668 1.00 98.31 93 LEU A O 1
ATOM 708 N N . ASP A 1 94 ? 3.874 -9.477 -3.256 1.00 98.38 94 ASP A N 1
ATOM 709 C CA . ASP A 1 94 ? 3.922 -10.607 -2.321 1.00 98.38 94 ASP A CA 1
ATOM 710 C C . ASP A 1 94 ? 3.915 -10.128 -0.864 1.00 98.38 94 ASP A C 1
ATOM 712 O O . ASP A 1 94 ? 3.179 -10.649 -0.025 1.00 98.38 94 ASP A O 1
ATOM 716 N N . GLU A 1 95 ? 4.693 -9.091 -0.560 1.00 98.44 95 GLU A N 1
ATOM 717 C CA . GLU A 1 95 ? 4.749 -8.514 0.778 1.00 98.44 95 GLU A CA 1
ATOM 718 C C . GLU A 1 95 ? 3.443 -7.790 1.142 1.00 98.44 95 GLU A C 1
ATOM 720 O O . GLU A 1 95 ? 2.965 -7.921 2.272 1.00 98.44 95 GLU A O 1
ATOM 725 N N . PHE A 1 96 ? 2.816 -7.087 0.193 1.00 97.88 96 PHE A N 1
ATOM 726 C CA . PHE A 1 96 ? 1.512 -6.461 0.415 1.00 97.88 96 PHE A CA 1
ATOM 727 C C . PHE A 1 96 ? 0.415 -7.501 0.673 1.00 97.88 96 PHE A C 1
ATOM 729 O O . PHE A 1 96 ? -0.375 -7.343 1.600 1.00 97.88 96 PHE A O 1
ATOM 736 N N . GLU A 1 97 ? 0.398 -8.606 -0.077 1.00 97.75 97 GLU A N 1
ATOM 737 C CA . GLU A 1 97 ? -0.510 -9.728 0.182 1.00 97.75 97 GLU A CA 1
ATOM 738 C C . GLU A 1 97 ? -0.318 -10.311 1.582 1.00 97.75 97 GLU A C 1
ATOM 740 O O . GLU A 1 97 ? -1.292 -10.510 2.313 1.00 97.75 97 GLU A O 1
ATOM 745 N N . ARG A 1 98 ? 0.938 -10.533 1.985 1.00 97.81 98 ARG A N 1
ATOM 746 C CA . ARG A 1 98 ? 1.266 -11.062 3.310 1.00 97.81 98 ARG A CA 1
ATOM 747 C C . ARG A 1 98 ? 0.775 -10.141 4.430 1.00 97.81 98 ARG A C 1
ATOM 749 O O . ARG A 1 98 ? 0.205 -10.636 5.403 1.00 97.81 98 ARG A O 1
ATOM 756 N N . ARG A 1 99 ? 0.991 -8.823 4.322 1.00 97.00 99 ARG A N 1
ATOM 757 C CA . ARG A 1 99 ? 0.531 -7.854 5.336 1.00 97.00 99 ARG A CA 1
ATOM 758 C C . ARG A 1 99 ? -0.982 -7.749 5.373 1.00 97.00 99 ARG A C 1
ATOM 760 O O . ARG A 1 99 ? -1.560 -7.869 6.446 1.00 97.00 99 ARG A O 1
ATOM 767 N N . ARG A 1 100 ? -1.622 -7.668 4.207 1.00 96.75 100 ARG A N 1
ATOM 768 C CA . ARG A 1 100 ? -3.078 -7.610 4.097 1.00 96.75 100 ARG A CA 1
ATOM 769 C C . ARG A 1 100 ? -3.760 -8.824 4.724 1.00 96.75 100 ARG A C 1
ATOM 771 O O . ARG A 1 100 ? -4.772 -8.670 5.399 1.00 96.75 100 ARG A O 1
ATOM 778 N N . ALA A 1 101 ? -3.210 -10.024 4.538 1.00 95.81 101 ALA A N 1
ATOM 779 C CA . ALA A 1 101 ? -3.719 -11.225 5.198 1.00 95.81 101 ALA A CA 1
ATOM 780 C C . ALA A 1 101 ? -3.627 -11.126 6.733 1.00 95.81 101 ALA A C 1
ATOM 782 O O . ALA A 1 101 ? -4.546 -11.553 7.429 1.00 95.81 101 ALA A O 1
ATOM 783 N N . GLY A 1 102 ? -2.549 -10.528 7.252 1.00 95.12 102 GLY A N 1
ATOM 784 C CA . GLY A 1 102 ? -2.401 -10.217 8.675 1.00 95.12 102 GLY A CA 1
ATOM 785 C C . GLY A 1 102 ? -3.410 -9.178 9.168 1.00 95.12 102 GLY A C 1
ATOM 786 O O . GLY A 1 102 ? -4.003 -9.376 10.221 1.00 95.12 102 GLY A O 1
ATOM 787 N N . ASP A 1 103 ? -3.655 -8.119 8.395 1.00 93.56 103 ASP A N 1
ATOM 788 C CA . ASP A 1 103 ? -4.627 -7.067 8.728 1.00 93.56 103 ASP A CA 1
ATOM 789 C C . ASP A 1 103 ? -6.059 -7.586 8.830 1.00 93.56 103 ASP A C 1
ATOM 791 O O . ASP A 1 103 ? -6.816 -7.137 9.679 1.00 93.56 103 ASP A O 1
ATOM 795 N N . ILE A 1 104 ? -6.439 -8.517 7.954 1.00 93.00 104 ILE A N 1
ATOM 796 C CA . ILE A 1 104 ? -7.786 -9.102 7.939 1.00 93.00 104 ILE A CA 1
ATOM 797 C C . ILE A 1 104 ? -7.981 -10.120 9.070 1.00 93.00 104 ILE A C 1
ATOM 799 O O . ILE A 1 104 ? -9.109 -10.351 9.500 1.00 93.00 104 ILE A O 1
ATOM 803 N N . ALA A 1 105 ? -6.900 -10.754 9.528 1.00 90.44 105 ALA A N 1
ATOM 804 C CA . ALA A 1 105 ? -6.931 -11.733 10.612 1.00 90.44 105 ALA A CA 1
ATOM 805 C C . ALA A 1 105 ? -6.785 -11.109 12.014 1.00 90.44 105 ALA A C 1
ATOM 807 O O . ALA A 1 105 ? -6.918 -11.838 13.001 1.00 90.44 105 ALA A O 1
ATOM 808 N N . TRP A 1 106 ? -6.458 -9.815 12.084 1.00 75.12 106 TRP A N 1
ATOM 809 C CA . TRP A 1 106 ? -6.305 -9.027 13.309 1.00 75.12 106 TRP A CA 1
ATOM 810 C C . TRP A 1 106 ? -7.664 -8.639 13.898 1.00 75.12 106 TRP A C 1
ATOM 812 O O . TRP A 1 106 ? -7.808 -8.791 15.132 1.00 75.12 106 TRP A O 1
#

Nearest PDB structures (foldseek):
  1rxq-assembly1_B  TM=8.306E-01  e=5.738E-03  Bacillus subtilis
  2rd9-assembly1_A  TM=7.215E-01  e=7.108E-02  Halalkalibacterium halodurans C-125
  2nsg-assembly1_A  TM=6.263E-01  e=1.863E+00  Corynebacterium glutamicum
  6iz2-assembly1_A  TM=5.198E-01  e=1.863E+00  Deinococcus radiodurans R1 = ATCC 13939 = DSM 20539
  2oqm-assembly2_D  TM=3.009E-01  e=4.885E+00  Shewanella denitrificans

Radius of gyration: 15.27 Å; Cα contacts (8 Å, |Δi|>4): 80; chains: 1; bounding box: 38×26×42 Å

Secondary structure (DSSP, 8-state):
-PPPTTHHHHHHHHHHHHHHHHTTS-HHHHH---TTS--HHHHHHHHHHHIIIIIIHHHHHHHHSSS--PPPP-HHHHHHHHTGGGS-HHHHHHHHHHHHHHHHH-

Foldseek 3Di:
DDDPPCPLVVLLCVLVVLCVVPVPDDPCQQCDADPVRDGVQLVLLLCLLCCPLPPVVQVVQVVPDDPDDRDDDPSVVSSVVVCSSVDDSVVSSVVSSVVSVVVSVD